Protein AF-A0A652NMR9-F1 (afdb_monomer_lite)

Foldseek 3Di:
DLVVVLVVLVVVLVVLLVVLVVVLVVCPVPPCSVVSVVVSVVVPVVSVVVSVVSVVVVVVVVVVVVVVVVVVVVVVVVVVVVVVVVD

Sequence (87 aa):
MAKALAEEFAKPVQTALTSATTTSGQLAGWSVAGGLGQLGSSWAAPLAALQQRITATATNLDANADAHSHNEQAVAGAWSQQQGAKQ

Secondary structure (DSSP, 8-state):
-HHHHHHHHHHHHHHHHHHHHHHHHHTTTSTHHHHHHHHHHHHHHHHHHHHHHHHHHHHHHHH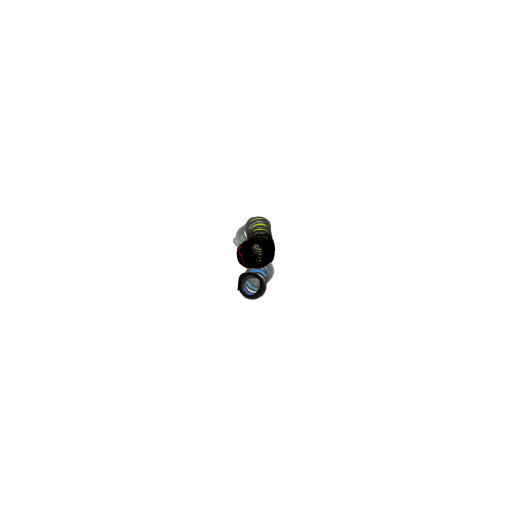HHHHHHHHHHHHHHHHHHHHHTT-

pLDDT: mean 77.16, std 8.53, range [51.62, 92.25]

Structure (mmCIF, N/CA/C/O backbone):
data_AF-A0A652NMR9-F1
#
_entry.id   AF-A0A652NMR9-F1
#
loop_
_atom_site.group_PDB
_atom_site.id
_atom_site.type_symbol
_atom_site.label_atom_id
_atom_site.label_alt_id
_atom_site.label_comp_id
_atom_site.label_asym_id
_atom_site.label_entity_id
_atom_site.label_seq_id
_atom_site.pdbx_PDB_ins_code
_atom_site.Cartn_x
_atom_site.Cartn_y
_atom_site.Cartn_z
_atom_site.occupancy
_atom_site.B_iso_or_equiv
_atom_site.auth_seq_id
_atom_site.auth_comp_id
_atom_site.auth_asym_id
_atom_site.auth_atom_id
_atom_site.pdbx_PDB_model_num
ATOM 1 N N . MET A 1 1 ? 12.750 2.505 -4.990 1.00 59.56 1 MET A N 1
ATOM 2 C CA . MET A 1 1 ? 12.331 3.654 -4.144 1.00 59.56 1 MET A CA 1
ATOM 3 C C . MET A 1 1 ? 10.863 3.564 -3.740 1.00 59.56 1 MET A C 1
ATOM 5 O O . MET A 1 1 ? 10.575 3.561 -2.554 1.00 59.56 1 MET A O 1
ATOM 9 N N . ALA A 1 2 ? 9.929 3.435 -4.683 1.00 56.97 2 ALA A N 1
ATOM 10 C CA . ALA A 1 2 ? 8.502 3.434 -4.356 1.00 56.97 2 ALA A CA 1
ATOM 11 C C . ALA A 1 2 ? 8.026 2.184 -3.581 1.00 56.97 2 ALA A C 1
ATOM 13 O O . ALA A 1 2 ? 7.187 2.306 -2.694 1.00 56.97 2 ALA A O 1
ATOM 14 N N . LYS A 1 3 ? 8.624 1.006 -3.823 1.00 63.06 3 LYS A N 1
ATOM 15 C CA . LYS A 1 3 ? 8.405 -0.194 -2.994 1.00 63.06 3 LYS A CA 1
ATOM 16 C C . LYS A 1 3 ? 8.843 0.004 -1.536 1.00 63.06 3 LYS A C 1
ATOM 18 O O . LYS A 1 3 ? 8.095 -0.342 -0.632 1.00 63.06 3 LYS A O 1
ATOM 23 N N . ALA A 1 4 ? 10.001 0.628 -1.315 1.00 70.88 4 ALA A N 1
ATOM 24 C CA . ALA A 1 4 ? 10.490 0.946 0.028 1.00 70.88 4 ALA A CA 1
ATOM 25 C C . ALA A 1 4 ? 9.549 1.922 0.755 1.00 70.88 4 ALA A C 1
ATOM 27 O O . ALA A 1 4 ? 9.231 1.711 1.916 1.00 70.88 4 ALA A O 1
ATOM 28 N N . LEU A 1 5 ? 9.013 2.919 0.042 1.00 66.25 5 LEU A N 1
ATOM 29 C CA . LEU A 1 5 ? 7.989 3.833 0.564 1.00 66.25 5 LEU A CA 1
ATOM 30 C C . LEU A 1 5 ? 6.681 3.108 0.928 1.00 66.25 5 LEU A C 1
ATOM 32 O O . LEU A 1 5 ? 6.061 3.421 1.941 1.00 66.25 5 LEU A O 1
ATOM 36 N N . ALA A 1 6 ? 6.260 2.126 0.124 1.00 65.69 6 ALA A N 1
ATOM 37 C CA . ALA A 1 6 ? 5.090 1.297 0.420 1.00 65.69 6 ALA A CA 1
ATOM 38 C C . ALA A 1 6 ? 5.294 0.442 1.683 1.00 65.69 6 ALA A C 1
ATOM 40 O O . ALA A 1 6 ? 4.406 0.362 2.532 1.00 65.69 6 ALA A O 1
ATOM 41 N N . GLU A 1 7 ? 6.471 -0.171 1.815 1.00 72.12 7 GLU A N 1
ATOM 42 C CA . GLU A 1 7 ? 6.863 -0.970 2.979 1.00 72.12 7 GLU A CA 1
ATOM 43 C C . GLU A 1 7 ? 6.996 -0.102 4.243 1.00 72.12 7 GLU A C 1
ATOM 45 O O . GLU A 1 7 ? 6.504 -0.488 5.306 1.00 72.12 7 GLU A O 1
ATOM 50 N N . GLU A 1 8 ? 7.561 1.104 4.124 1.00 78.19 8 GLU A N 1
ATOM 51 C CA . GLU A 1 8 ? 7.642 2.083 5.214 1.00 78.19 8 GLU A CA 1
ATOM 52 C C . GLU A 1 8 ? 6.264 2.548 5.690 1.00 78.19 8 GLU A C 1
ATOM 54 O O . GLU A 1 8 ? 6.070 2.703 6.894 1.00 78.19 8 GLU A O 1
ATOM 59 N N . PHE A 1 9 ? 5.291 2.736 4.790 1.00 76.00 9 PHE A N 1
ATOM 60 C CA . PHE A 1 9 ? 3.939 3.183 5.154 1.00 76.00 9 PHE A CA 1
ATOM 61 C C . PHE A 1 9 ? 3.050 2.080 5.739 1.00 76.00 9 PHE A C 1
ATOM 63 O O . PHE A 1 9 ? 2.131 2.382 6.506 1.00 76.00 9 PHE A O 1
ATOM 70 N N . ALA A 1 10 ? 3.313 0.808 5.430 1.00 75.75 10 ALA A N 1
ATOM 71 C CA . ALA A 1 10 ? 2.486 -0.304 5.898 1.00 75.75 10 ALA A CA 1
ATOM 72 C C . ALA A 1 10 ? 2.446 -0.396 7.434 1.00 75.75 10 ALA A C 1
ATOM 74 O O . ALA A 1 10 ? 1.376 -0.521 8.038 1.00 75.75 10 ALA A O 1
ATOM 75 N N . LYS A 1 11 ? 3.608 -0.277 8.086 1.00 79.81 11 LYS A N 1
ATOM 76 C CA . LYS A 1 11 ? 3.738 -0.439 9.542 1.00 79.81 11 LYS A CA 1
ATOM 77 C C . LYS A 1 11 ? 3.060 0.695 10.344 1.00 79.81 11 LYS A C 1
ATOM 79 O O . LYS A 1 11 ? 2.312 0.378 11.274 1.00 79.81 11 LYS A O 1
ATOM 84 N N . PRO A 1 12 ? 3.229 1.990 10.004 1.00 78.44 12 PRO A N 1
ATOM 85 C CA . PRO A 1 12 ? 2.480 3.092 10.609 1.00 78.44 12 PRO A CA 1
ATOM 86 C C . PRO A 1 12 ? 0.963 2.969 10.438 1.00 78.44 12 PRO A C 1
ATOM 88 O O . PRO A 1 12 ? 0.232 3.166 11.407 1.00 78.44 12 PRO A O 1
ATOM 91 N N . VAL A 1 13 ? 0.481 2.592 9.245 1.00 77.25 13 VAL A N 1
ATOM 92 C CA . VAL A 1 13 ? -0.960 2.414 8.978 1.00 77.25 13 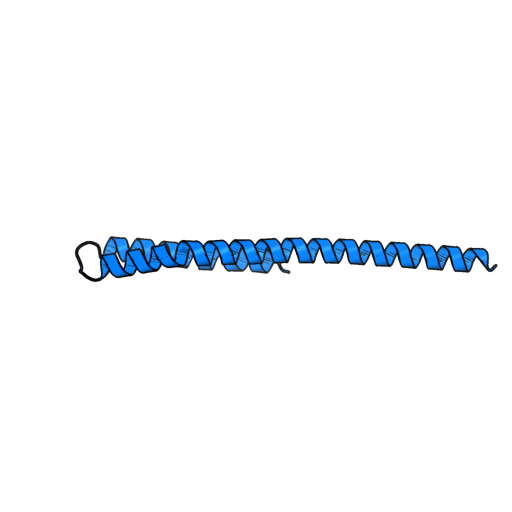VAL A CA 1
ATOM 93 C C . VAL A 1 13 ? -1.545 1.310 9.855 1.00 77.25 13 VAL A C 1
ATOM 95 O O . VAL A 1 13 ? -2.567 1.508 10.515 1.00 77.25 13 VAL A O 1
ATOM 98 N N . GLN A 1 14 ? -0.866 0.165 9.926 1.00 79.31 14 GLN A N 1
ATOM 99 C CA . GLN A 1 14 ? -1.305 -0.945 10.765 1.00 79.31 14 GLN A CA 1
ATOM 100 C C . GLN A 1 14 ? -1.275 -0.586 12.258 1.00 79.31 14 GLN A C 1
ATOM 102 O O . GLN A 1 14 ? -2.178 -0.968 13.006 1.00 79.31 14 GLN A O 1
ATOM 107 N N . THR A 1 15 ? -0.280 0.198 12.684 1.00 82.50 15 THR A N 1
ATOM 108 C CA . THR A 1 15 ? -0.171 0.701 14.062 1.00 82.50 15 THR A CA 1
ATOM 109 C C . THR A 1 15 ? -1.335 1.627 14.400 1.00 82.50 15 THR A C 1
ATOM 111 O O . THR A 1 15 ? -1.954 1.467 15.448 1.00 82.50 15 THR A O 1
ATOM 114 N N . ALA A 1 16 ? -1.685 2.557 13.508 1.00 75.00 16 ALA A N 1
ATOM 115 C CA . ALA A 1 16 ? -2.793 3.485 13.713 1.00 75.00 16 ALA A CA 1
ATOM 116 C C . ALA A 1 16 ? -4.139 2.752 13.857 1.00 75.00 16 ALA A C 1
ATOM 118 O O . ALA A 1 16 ? -4.887 3.019 14.797 1.00 75.00 16 ALA A O 1
ATOM 119 N N . LEU A 1 17 ? -4.413 1.779 12.981 1.00 74.12 17 LEU A N 1
ATOM 120 C CA . LEU A 1 17 ? -5.633 0.964 13.040 1.00 74.12 17 LEU A CA 1
ATOM 121 C C . LEU A 1 17 ? -5.703 0.112 14.312 1.00 74.12 17 LEU A C 1
ATOM 123 O O . LEU A 1 17 ? -6.749 0.044 14.964 1.00 74.12 17 LEU A O 1
ATOM 127 N N . THR A 1 18 ? -4.580 -0.498 14.695 1.00 80.56 18 THR A N 1
ATOM 128 C CA . THR A 1 18 ? -4.491 -1.309 15.915 1.00 80.56 18 THR A CA 1
ATOM 129 C C . THR A 1 18 ? -4.720 -0.449 17.156 1.00 80.56 18 THR A C 1
ATOM 131 O O . THR A 1 18 ? -5.546 -0.796 17.995 1.00 80.56 18 THR A O 1
ATOM 134 N N . SER A 1 19 ? -4.058 0.706 17.257 1.00 77.19 19 SER A N 1
ATOM 135 C CA . SER A 1 19 ? -4.213 1.632 18.385 1.00 77.19 19 SER A CA 1
ATOM 136 C C . SER A 1 19 ? -5.634 2.175 18.500 1.00 77.19 19 SER A C 1
ATOM 138 O O . SER A 1 19 ? -6.170 2.231 19.606 1.00 77.19 19 SER A O 1
ATOM 140 N N . ALA A 1 20 ? -6.272 2.526 17.379 1.00 68.38 20 ALA A N 1
ATOM 141 C CA . ALA A 1 20 ? -7.665 2.968 17.370 1.00 68.38 20 ALA A CA 1
ATOM 142 C C . ALA A 1 20 ? -8.612 1.868 17.881 1.00 68.38 20 ALA A C 1
ATOM 144 O O . ALA A 1 20 ? -9.467 2.131 18.728 1.00 68.38 20 ALA A O 1
ATOM 145 N N . THR A 1 21 ? -8.410 0.627 17.428 1.00 71.94 21 THR A N 1
ATOM 146 C CA . THR A 1 21 ? -9.214 -0.533 17.844 1.00 71.94 21 THR A CA 1
ATOM 147 C C . THR A 1 21 ? -9.026 -0.842 19.331 1.00 71.94 21 THR A C 1
ATOM 149 O O . THR A 1 21 ? -10.005 -0.948 20.069 1.00 71.94 21 THR A O 1
ATOM 152 N N . THR A 1 22 ? -7.777 -0.922 19.798 1.00 78.88 22 THR A N 1
ATOM 153 C CA . THR A 1 22 ? -7.445 -1.187 21.207 1.00 78.88 22 THR A CA 1
ATOM 154 C C . THR A 1 22 ? -8.004 -0.105 22.126 1.00 78.88 22 THR A C 1
ATOM 156 O O . THR A 1 22 ? -8.635 -0.423 23.130 1.00 78.88 22 THR A O 1
ATOM 159 N N . THR A 1 23 ? -7.830 1.169 21.765 1.00 71.06 23 THR A N 1
ATOM 160 C CA . THR A 1 23 ? -8.325 2.300 22.563 1.00 71.06 23 THR A CA 1
ATOM 161 C C . THR A 1 23 ? -9.853 2.301 22.632 1.00 71.06 23 THR A C 1
ATOM 163 O O . THR A 1 23 ? -10.420 2.507 23.701 1.00 71.06 23 THR A O 1
ATOM 166 N N . SER A 1 24 ? -10.537 2.009 21.519 1.00 67.44 24 SER A N 1
ATOM 167 C CA . SER A 1 24 ? -11.997 1.856 21.509 1.00 67.44 24 SER A CA 1
ATOM 168 C C . SER A 1 24 ? -12.460 0.716 22.428 1.00 67.44 24 SER A C 1
ATOM 170 O O . SER A 1 24 ? -13.399 0.909 23.200 1.00 67.44 24 SER A O 1
ATOM 172 N N . GLY A 1 25 ? -11.764 -0.428 22.419 1.00 69.50 25 GLY A N 1
ATOM 173 C CA . GLY A 1 25 ? -12.054 -1.560 23.306 1.00 69.50 25 GLY A CA 1
ATOM 174 C C . GLY A 1 25 ? -11.813 -1.259 24.789 1.00 69.50 25 GLY A C 1
ATOM 175 O O . GLY A 1 25 ? -12.634 -1.619 25.627 1.00 69.50 25 GLY A O 1
ATOM 176 N N . GLN A 1 26 ? -10.731 -0.549 25.123 1.00 76.12 26 GLN A N 1
ATOM 177 C CA . GLN A 1 26 ? -10.420 -0.138 26.501 1.00 76.12 26 GLN A CA 1
ATOM 178 C C . GLN A 1 26 ? -11.418 0.875 27.065 1.00 76.12 26 GLN A C 1
ATOM 180 O O . GLN A 1 26 ? -11.639 0.919 28.272 1.00 76.12 26 GLN A O 1
ATOM 185 N N . LEU A 1 27 ? -12.020 1.688 26.199 1.00 70.81 27 LEU A N 1
ATOM 186 C CA . LEU A 1 27 ? -13.012 2.682 26.592 1.00 70.81 27 LEU A CA 1
ATOM 187 C C . LEU A 1 27 ? -14.440 2.120 26.605 1.00 70.81 27 LEU A C 1
ATOM 189 O O . LEU A 1 27 ? -15.359 2.850 26.970 1.00 70.81 27 LEU A O 1
ATOM 193 N N . ALA A 1 28 ? -14.657 0.853 26.234 1.00 66.56 28 ALA A N 1
ATOM 194 C CA . ALA A 1 28 ? -15.982 0.235 26.222 1.00 66.56 28 ALA A CA 1
ATOM 195 C C . ALA A 1 28 ? -16.717 0.456 27.561 1.00 66.56 28 ALA A C 1
ATOM 197 O O . ALA A 1 28 ? -16.206 0.138 28.632 1.00 66.56 28 ALA A O 1
ATOM 198 N N . GLY A 1 29 ? -17.914 1.052 27.495 1.00 66.75 29 GLY A N 1
ATOM 199 C CA . GLY A 1 29 ? -18.686 1.495 28.667 1.00 66.75 29 GLY A CA 1
ATOM 200 C C . GLY A 1 29 ? -18.642 3.006 28.931 1.00 66.75 29 GLY A C 1
ATOM 201 O O . GLY A 1 29 ? -19.470 3.514 29.682 1.00 66.75 29 GLY A O 1
ATOM 202 N N . TRP A 1 30 ? -17.748 3.744 28.269 1.00 70.88 30 TRP A N 1
ATOM 203 C CA . TRP A 1 30 ? -17.694 5.207 28.288 1.00 70.88 30 TRP A CA 1
ATOM 204 C C . TRP A 1 30 ? -18.370 5.774 27.034 1.00 70.88 30 TRP A C 1
ATOM 206 O O . TRP A 1 30 ? -18.220 5.233 25.938 1.00 70.88 30 TRP A O 1
ATOM 216 N N . SER A 1 31 ? -19.080 6.899 27.164 1.00 73.69 31 SER A N 1
ATOM 217 C CA . SER A 1 31 ? -19.848 7.520 26.066 1.00 73.69 31 SER A CA 1
ATOM 218 C C . SER A 1 31 ? -19.011 7.854 24.817 1.00 73.69 31 SER A C 1
ATOM 220 O O . SER A 1 31 ? -19.541 7.897 23.711 1.00 73.69 31 SER A O 1
ATOM 222 N N . VAL A 1 32 ? -17.695 8.036 24.974 1.00 71.06 32 VAL A N 1
ATOM 223 C CA . VAL A 1 32 ? -16.732 8.333 23.897 1.00 71.06 32 VAL A CA 1
ATOM 224 C C . VAL A 1 32 ? -16.305 7.098 23.086 1.00 71.06 32 VAL A C 1
ATOM 226 O O . VAL A 1 32 ? -15.872 7.238 21.941 1.00 71.06 32 VAL A O 1
ATOM 229 N N . ALA A 1 33 ? -16.454 5.883 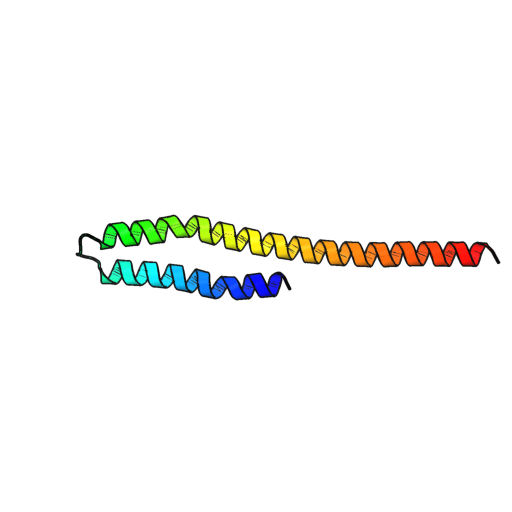23.620 1.00 71.12 33 ALA A N 1
ATOM 230 C CA . ALA A 1 33 ? -15.929 4.666 22.994 1.00 71.12 33 ALA A CA 1
ATOM 231 C C . ALA A 1 33 ? -16.554 4.358 21.630 1.00 71.12 33 ALA A C 1
ATOM 233 O O . ALA A 1 33 ? -15.847 3.959 20.703 1.00 71.12 33 ALA A O 1
ATOM 234 N N . GLY A 1 34 ? -17.864 4.598 21.498 1.00 70.62 34 GLY A N 1
ATOM 235 C CA . GLY A 1 34 ? -18.582 4.448 20.233 1.00 70.62 34 GLY A CA 1
ATOM 236 C C . GLY A 1 34 ? -18.084 5.428 19.170 1.00 70.62 34 GLY A C 1
ATOM 237 O O . GLY A 1 34 ? -17.819 5.025 18.041 1.00 70.62 34 GLY A O 1
ATOM 238 N N . GLY A 1 35 ? -17.858 6.693 19.548 1.00 75.56 35 GLY A N 1
ATOM 239 C CA . GLY A 1 35 ? -17.324 7.719 18.646 1.00 75.56 35 GLY A CA 1
ATOM 240 C C . GLY A 1 35 ? -15.900 7.415 18.173 1.00 75.56 35 GLY A C 1
ATOM 241 O O . GLY A 1 35 ? -15.605 7.549 16.988 1.00 75.56 35 GLY A O 1
ATOM 242 N N . LEU A 1 36 ? -15.031 6.933 19.067 1.00 71.56 36 LEU A N 1
ATOM 243 C CA . LEU A 1 36 ? -13.671 6.512 18.707 1.00 71.56 36 LEU A CA 1
ATOM 244 C C . LEU A 1 36 ? -13.650 5.244 17.850 1.00 71.56 36 LEU A C 1
ATOM 246 O O . LEU A 1 36 ? -12.866 5.166 16.907 1.00 71.56 36 LEU A O 1
ATOM 250 N N . GLY A 1 37 ? -14.524 4.275 18.131 1.00 72.12 37 GLY A N 1
ATOM 251 C CA . GLY A 1 37 ? -14.669 3.077 17.301 1.00 72.12 37 GLY A CA 1
ATOM 252 C C . GLY A 1 37 ? -15.161 3.411 15.892 1.00 72.12 37 GLY A C 1
ATOM 253 O O . GLY A 1 37 ? -14.639 2.892 14.903 1.00 72.12 37 GLY A O 1
ATOM 254 N N . GLN A 1 38 ? -16.112 4.341 15.784 1.00 77.00 38 GLN A N 1
ATOM 255 C CA . GLN A 1 38 ? -16.631 4.820 14.507 1.00 77.00 38 GLN A CA 1
ATOM 256 C C . GLN A 1 38 ? -15.595 5.648 13.737 1.00 77.00 38 GLN A C 1
ATOM 258 O O . GLN A 1 38 ? -15.490 5.494 12.523 1.00 77.00 38 GLN A O 1
ATOM 263 N N . LEU A 1 39 ? -14.780 6.454 14.429 1.00 76.94 39 LEU A N 1
ATOM 264 C CA . LEU A 1 39 ? -13.639 7.158 13.839 1.00 76.94 39 LEU A CA 1
ATOM 265 C C . LEU A 1 39 ? -12.589 6.165 13.314 1.00 76.94 39 LEU A C 1
ATOM 267 O O . LEU A 1 39 ? -12.178 6.254 12.164 1.00 76.94 39 LEU A O 1
ATOM 271 N N . GLY A 1 40 ? -12.180 5.181 14.117 1.00 72.25 40 GLY A N 1
ATOM 272 C CA . GLY A 1 40 ? -11.232 4.152 13.678 1.00 72.25 40 GLY A CA 1
ATOM 273 C C . GLY A 1 40 ? -11.739 3.376 12.458 1.00 72.25 40 GLY A C 1
ATOM 274 O O . GLY A 1 40 ? -11.006 3.181 11.489 1.00 72.25 40 GLY A O 1
ATOM 275 N N . SER A 1 41 ? -13.023 3.011 12.467 1.00 75.56 41 SER A N 1
ATOM 276 C CA . SER A 1 41 ? -13.671 2.313 11.351 1.00 75.56 41 SER A CA 1
ATOM 277 C C . SER A 1 41 ? -13.785 3.187 10.099 1.00 75.56 41 SER A C 1
ATOM 279 O O . SER A 1 41 ? -13.589 2.690 8.990 1.00 75.56 41 SER A O 1
ATOM 281 N N . SER A 1 42 ? -14.056 4.488 10.245 1.00 80.38 42 SER A N 1
ATOM 282 C CA . SER A 1 42 ? -14.176 5.402 9.102 1.00 80.38 42 SER A CA 1
ATOM 283 C C . SER A 1 42 ? -12.837 5.669 8.412 1.00 80.38 42 SER A C 1
ATOM 285 O O . SER A 1 42 ? -12.819 5.899 7.205 1.00 80.38 42 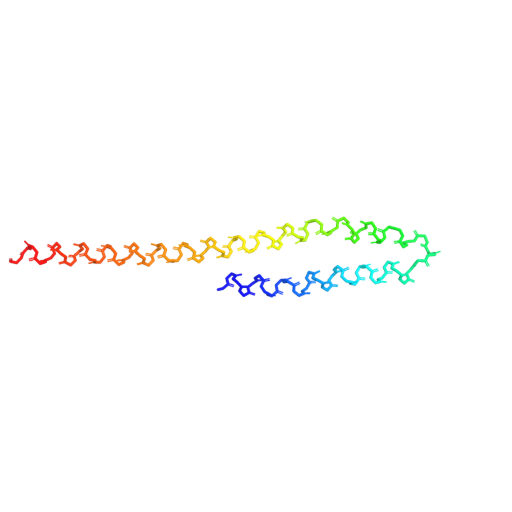SER A O 1
ATOM 287 N N . TRP A 1 43 ? -11.717 5.569 9.137 1.00 77.44 43 TRP A N 1
ATOM 288 C CA . TRP A 1 43 ? -10.368 5.690 8.574 1.00 77.44 43 TRP A CA 1
ATOM 289 C C . TRP A 1 43 ? -9.847 4.411 7.913 1.00 77.44 43 TRP A C 1
ATOM 291 O O . TRP A 1 43 ? -8.932 4.494 7.093 1.00 77.44 43 TRP A O 1
ATOM 301 N N . ALA A 1 44 ? -10.434 3.245 8.196 1.00 76.75 44 ALA A N 1
ATOM 302 C CA . ALA A 1 44 ? -9.968 1.975 7.640 1.00 76.75 44 ALA A CA 1
ATOM 303 C C . ALA A 1 44 ? -9.978 1.957 6.102 1.00 76.75 44 ALA A C 1
ATOM 305 O O . ALA A 1 44 ? -8.962 1.638 5.483 1.00 76.75 44 ALA A O 1
ATOM 306 N N . ALA A 1 45 ? -11.088 2.355 5.475 1.00 78.88 45 ALA A N 1
ATOM 307 C CA . ALA A 1 45 ? -11.198 2.370 4.016 1.00 78.88 45 ALA A CA 1
ATOM 308 C C . ALA A 1 45 ? -10.271 3.412 3.342 1.00 78.88 45 ALA A C 1
ATOM 310 O O . ALA A 1 45 ? -9.548 3.035 2.417 1.00 78.88 45 ALA A O 1
ATOM 311 N N . PRO A 1 46 ? -10.199 4.681 3.797 1.00 81.06 46 PRO A N 1
ATOM 312 C CA . PRO A 1 46 ? -9.227 5.652 3.289 1.00 81.06 46 PRO A CA 1
ATOM 313 C C . PRO A 1 46 ? -7.768 5.196 3.408 1.00 81.06 46 PRO A C 1
ATOM 315 O O . PRO A 1 46 ? -6.996 5.375 2.467 1.00 81.06 46 PRO A O 1
ATOM 318 N N . LEU A 1 47 ? -7.381 4.586 4.535 1.00 76.12 47 LEU A N 1
ATOM 319 C CA . LEU A 1 47 ? -6.016 4.095 4.745 1.00 76.12 47 LEU A CA 1
ATOM 320 C C . LEU A 1 47 ? -5.689 2.903 3.836 1.00 76.12 47 LEU A C 1
ATOM 322 O O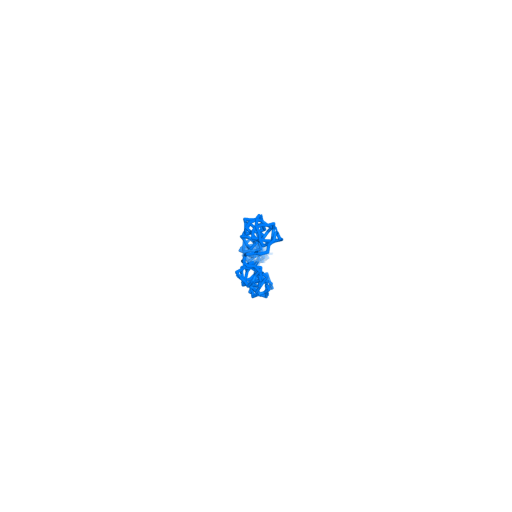 . LEU A 1 47 ? -4.603 2.859 3.257 1.00 76.12 47 LEU A O 1
ATOM 326 N N . ALA A 1 48 ? -6.636 1.982 3.640 1.00 76.94 48 ALA A N 1
ATOM 327 C CA . ALA A 1 48 ? -6.484 0.887 2.684 1.00 76.94 48 ALA A CA 1
ATOM 328 C C . ALA A 1 48 ? -6.350 1.405 1.239 1.00 76.94 48 ALA A C 1
ATOM 330 O O . ALA A 1 48 ? -5.479 0.956 0.492 1.00 76.94 48 ALA A O 1
ATOM 331 N N . ALA A 1 49 ? -7.156 2.398 0.853 1.00 80.62 49 ALA A N 1
ATOM 332 C CA . ALA A 1 49 ? -7.068 3.028 -0.464 1.00 80.62 49 ALA A CA 1
ATOM 333 C C . ALA A 1 49 ? -5.730 3.762 -0.669 1.00 80.62 49 ALA A C 1
ATOM 335 O O . ALA A 1 49 ? -5.145 3.704 -1.753 1.00 80.62 49 ALA A O 1
ATOM 336 N N . LEU A 1 50 ? -5.212 4.426 0.370 1.00 78.88 50 LEU A N 1
ATOM 337 C CA . LEU A 1 50 ? -3.887 5.047 0.341 1.00 78.88 50 LEU A CA 1
ATOM 338 C C . LEU A 1 50 ? -2.792 3.999 0.114 1.00 78.88 50 LEU A C 1
ATOM 340 O O . LEU A 1 50 ? -1.965 4.175 -0.779 1.00 78.88 50 LEU A O 1
ATOM 344 N N . GLN A 1 51 ? -2.822 2.896 0.867 1.00 76.50 51 GLN A N 1
ATOM 345 C CA . GLN A 1 51 ? -1.881 1.789 0.699 1.00 76.50 51 GLN A CA 1
ATOM 346 C C . GLN A 1 51 ? -1.912 1.249 -0.739 1.00 76.50 51 GLN A C 1
ATOM 348 O O . GLN A 1 51 ? -0.866 1.150 -1.380 1.00 76.50 51 GLN A O 1
ATOM 353 N N . GLN A 1 52 ? -3.106 0.984 -1.284 1.00 80.31 52 GLN A N 1
ATOM 354 C CA . GLN A 1 52 ? -3.275 0.520 -2.665 1.00 80.31 52 GLN A CA 1
ATOM 355 C C . GLN A 1 52 ? -2.699 1.503 -3.691 1.00 80.31 52 GLN A C 1
ATOM 357 O O . GLN A 1 52 ? -2.000 1.083 -4.614 1.00 80.31 52 GLN A O 1
ATOM 362 N N . ARG A 1 53 ? -2.947 2.812 -3.536 1.00 80.62 53 ARG A N 1
ATOM 363 C CA . ARG A 1 53 ? -2.404 3.833 -4.450 1.00 80.62 53 ARG A CA 1
ATOM 364 C C . ARG A 1 53 ? -0.882 3.893 -4.406 1.00 80.62 53 ARG A C 1
ATOM 366 O O . ARG A 1 53 ? -0.266 4.048 -5.461 1.00 80.62 53 ARG A O 1
ATOM 373 N N . ILE A 1 54 ? -0.275 3.761 -3.227 1.00 78.31 54 ILE A N 1
ATOM 374 C CA . ILE A 1 54 ? 1.187 3.749 -3.086 1.00 78.31 54 ILE A CA 1
ATOM 375 C C . ILE A 1 54 ? 1.770 2.519 -3.793 1.00 78.31 54 ILE A C 1
ATOM 377 O O . ILE A 1 54 ? 2.693 2.662 -4.593 1.00 78.31 54 ILE A O 1
ATOM 381 N N . THR A 1 55 ? 1.191 1.333 -3.580 1.00 78.12 55 THR A N 1
ATOM 382 C CA . THR A 1 55 ? 1.616 0.105 -4.269 1.00 78.12 55 THR A CA 1
ATOM 383 C C . THR A 1 55 ? 1.479 0.225 -5.787 1.00 78.12 55 THR A C 1
ATOM 385 O O . THR A 1 55 ? 2.437 -0.053 -6.502 1.00 78.12 55 THR A O 1
ATOM 388 N N . ALA A 1 56 ? 0.338 0.704 -6.290 1.00 80.75 56 ALA A N 1
ATOM 389 C CA . ALA A 1 56 ? 0.125 0.886 -7.727 1.00 80.75 56 ALA A CA 1
ATOM 390 C C . ALA A 1 56 ? 1.109 1.897 -8.337 1.00 80.75 56 ALA A C 1
ATOM 392 O O . ALA A 1 56 ? 1.660 1.668 -9.411 1.00 80.75 56 ALA A O 1
ATOM 393 N N . THR A 1 57 ? 1.378 2.999 -7.630 1.00 79.94 57 THR A N 1
ATOM 394 C CA . THR A 1 57 ? 2.378 3.992 -8.051 1.00 79.94 57 THR A CA 1
ATOM 395 C C . THR A 1 57 ? 3.767 3.366 -8.127 1.00 79.94 57 THR A C 1
ATOM 397 O O . THR A 1 57 ? 4.496 3.630 -9.079 1.00 79.94 57 THR A O 1
ATOM 400 N N . ALA A 1 58 ? 4.123 2.507 -7.169 1.00 76.00 58 ALA A N 1
ATOM 401 C CA . ALA A 1 58 ? 5.397 1.804 -7.191 1.00 76.00 58 ALA A CA 1
ATOM 402 C C . ALA A 1 58 ? 5.531 0.882 -8.401 1.00 76.00 58 ALA A C 1
ATOM 404 O O . ALA A 1 58 ? 6.506 0.997 -9.136 1.00 76.00 58 ALA A O 1
ATOM 405 N N . THR A 1 59 ? 4.522 0.049 -8.656 1.00 83.00 59 THR A N 1
ATOM 406 C CA . THR A 1 59 ? 4.493 -0.832 -9.829 1.00 83.00 59 THR A CA 1
ATOM 407 C C . THR A 1 59 ? 4.604 -0.047 -11.136 1.00 83.00 59 THR A C 1
ATOM 409 O O . THR A 1 59 ? 5.361 -0.436 -12.020 1.00 83.00 59 THR A O 1
ATOM 412 N N . ASN A 1 60 ? 3.899 1.081 -11.253 1.00 81.19 60 ASN A N 1
ATOM 413 C CA . ASN A 1 60 ? 3.952 1.914 -12.454 1.00 81.19 60 ASN A CA 1
ATOM 414 C C . ASN A 1 60 ? 5.323 2.576 -12.651 1.00 81.19 60 ASN A C 1
ATOM 416 O O . ASN A 1 60 ? 5.770 2.726 -13.784 1.00 81.19 60 ASN A O 1
ATOM 420 N N . LEU A 1 61 ? 5.989 2.986 -11.567 1.00 82.81 61 LEU A N 1
ATOM 421 C CA . LEU A 1 61 ? 7.336 3.552 -11.638 1.00 82.81 61 LEU A CA 1
ATOM 422 C C . LEU A 1 61 ? 8.366 2.507 -12.066 1.00 82.81 61 LEU A C 1
ATOM 424 O O . LEU A 1 61 ? 9.186 2.811 -12.929 1.00 82.81 61 LEU A O 1
ATOM 428 N N . ASP A 1 62 ? 8.294 1.295 -11.513 1.00 83.88 62 ASP A N 1
ATOM 429 C CA . ASP A 1 62 ? 9.184 0.196 -11.901 1.00 83.88 62 ASP A CA 1
ATOM 430 C C . ASP A 1 62 ? 8.970 -0.168 -13.383 1.00 83.88 62 ASP A C 1
ATOM 432 O O . ASP A 1 62 ? 9.924 -0.195 -14.157 1.00 83.88 62 ASP A O 1
ATOM 436 N N . ALA A 1 63 ? 7.714 -0.300 -13.826 1.00 85.62 63 ALA A N 1
ATOM 437 C CA . ALA A 1 63 ? 7.392 -0.563 -15.231 1.00 85.62 63 ALA A CA 1
ATOM 438 C C . ALA A 1 63 ? 7.876 0.552 -16.178 1.00 85.62 63 ALA A C 1
ATOM 440 O O . ALA A 1 63 ? 8.365 0.275 -17.274 1.00 85.62 63 ALA A O 1
ATOM 441 N N . ASN A 1 64 ? 7.762 1.819 -15.765 1.00 83.94 64 ASN A N 1
ATOM 442 C CA . ASN A 1 64 ? 8.275 2.944 -16.546 1.00 83.94 64 ASN A CA 1
ATOM 443 C C . ASN A 1 64 ? 9.803 2.937 -16.633 1.00 83.94 64 ASN A C 1
ATOM 445 O O . ASN A 1 64 ? 10.338 3.277 -17.686 1.00 83.94 64 ASN A O 1
ATOM 449 N N . ALA A 1 65 ? 10.505 2.565 -15.561 1.00 85.50 65 ALA A N 1
ATOM 450 C CA . ALA A 1 65 ? 11.960 2.456 -15.573 1.00 85.50 65 ALA A CA 1
ATOM 451 C C . ALA A 1 65 ? 12.429 1.344 -16.523 1.00 85.50 65 ALA A C 1
ATOM 453 O O . ALA A 1 65 ? 13.319 1.580 -17.342 1.00 85.50 65 ALA A O 1
ATOM 454 N N . ASP A 1 66 ? 11.777 0.179 -16.484 1.00 89.88 66 ASP A N 1
ATOM 455 C CA . ASP A 1 66 ? 12.064 -0.934 -17.394 1.00 89.88 66 ASP A CA 1
ATOM 456 C C . ASP A 1 66 ? 11.809 -0.536 -18.853 1.00 89.88 66 ASP A C 1
ATOM 458 O O . ASP A 1 66 ? 12.672 -0.708 -19.717 1.00 89.88 66 ASP A O 1
ATOM 462 N N . ALA A 1 67 ? 10.654 0.075 -19.136 1.00 89.75 67 ALA A N 1
ATOM 463 C CA . ALA A 1 67 ? 10.323 0.564 -20.472 1.00 89.75 67 ALA A CA 1
ATOM 464 C C . ALA A 1 67 ? 11.312 1.635 -20.959 1.00 89.75 67 ALA A C 1
ATOM 466 O O . ALA A 1 67 ? 11.690 1.643 -22.132 1.00 89.75 67 ALA A O 1
ATOM 467 N N . HIS A 1 68 ? 11.755 2.526 -20.068 1.00 90.81 68 HIS A N 1
ATOM 468 C CA . HIS A 1 68 ? 12.757 3.534 -20.390 1.00 90.81 68 HIS A CA 1
ATOM 469 C C . HIS A 1 68 ? 14.094 2.887 -20.762 1.00 90.81 68 HIS A C 1
ATOM 471 O O . HIS A 1 68 ? 14.628 3.192 -21.825 1.00 90.81 68 HIS A O 1
ATOM 477 N N . SER A 1 69 ? 14.577 1.932 -19.962 1.00 90.00 69 SER A N 1
ATOM 478 C CA . SER A 1 69 ? 15.825 1.214 -20.246 1.00 90.00 69 SER A CA 1
ATOM 479 C C . SER A 1 69 ? 15.761 0.443 -21.568 1.00 90.00 69 SER A C 1
ATOM 481 O O . SER A 1 69 ? 16.691 0.501 -22.375 1.00 90.00 69 SER A O 1
ATOM 483 N N . HIS A 1 70 ? 14.637 -0.222 -21.847 1.00 89.50 70 HIS A N 1
ATOM 484 C CA . HIS A 1 70 ? 14.424 -0.891 -23.129 1.00 89.50 70 HIS A CA 1
ATOM 485 C C . HIS A 1 70 ? 14.429 0.085 -24.309 1.00 89.50 70 HIS A C 1
ATOM 487 O O . HIS A 1 70 ? 15.049 -0.198 -25.336 1.00 89.50 70 HIS A O 1
ATOM 493 N N . ASN A 1 71 ? 13.784 1.244 -24.166 1.00 92.25 71 ASN A N 1
ATOM 494 C CA . ASN A 1 71 ? 13.797 2.275 -25.199 1.00 92.25 71 ASN A CA 1
ATOM 495 C C . ASN A 1 71 ? 15.208 2.826 -25.434 1.00 92.25 71 ASN A C 1
ATOM 497 O O . ASN A 1 71 ? 15.607 2.977 -26.587 1.00 92.25 71 ASN A O 1
ATOM 501 N N . GLU A 1 72 ? 15.984 3.079 -24.378 1.00 91.38 72 GLU A N 1
ATOM 502 C CA . GLU A 1 72 ? 17.380 3.515 -24.501 1.00 91.38 72 GLU A CA 1
ATOM 503 C C . GLU A 1 72 ? 18.228 2.493 -25.268 1.00 91.38 72 GLU A C 1
ATOM 505 O O . GLU A 1 72 ? 18.959 2.863 -26.189 1.00 91.38 72 GLU A O 1
ATOM 510 N N . GLN A 1 73 ? 18.087 1.201 -24.955 1.00 90.19 73 GLN A N 1
ATOM 511 C CA . GLN A 1 73 ? 18.790 0.122 -25.656 1.00 90.19 73 GLN A CA 1
ATOM 512 C C . GLN A 1 73 ? 18.382 0.023 -27.129 1.00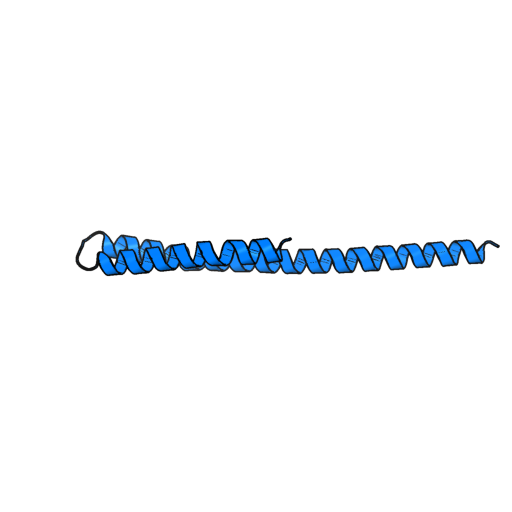 90.19 73 GLN A C 1
ATOM 514 O O . GLN A 1 73 ? 19.242 -0.110 -28.001 1.00 90.19 73 GLN A O 1
ATOM 519 N N . ALA A 1 74 ? 17.082 0.112 -27.424 1.00 90.12 74 ALA A N 1
ATOM 520 C CA . ALA A 1 74 ? 16.573 0.065 -28.791 1.00 90.12 74 ALA A CA 1
ATOM 521 C C . ALA A 1 74 ? 17.090 1.246 -29.625 1.00 90.12 74 ALA A C 1
ATOM 523 O O . ALA A 1 74 ? 17.553 1.062 -30.753 1.00 90.12 74 ALA A O 1
ATOM 524 N N . VAL A 1 75 ? 17.074 2.451 -29.047 1.00 90.81 75 VAL A N 1
ATOM 525 C CA . VAL A 1 75 ? 17.621 3.658 -29.674 1.00 90.81 75 VAL A CA 1
ATOM 526 C C . VAL A 1 75 ? 19.123 3.498 -29.910 1.00 90.81 75 VAL A C 1
ATOM 528 O O . VAL A 1 75 ? 19.580 3.698 -31.034 1.00 90.81 75 VAL A O 1
ATOM 531 N N . ALA A 1 76 ? 19.894 3.077 -28.903 1.00 89.12 76 ALA A N 1
ATOM 532 C CA . ALA A 1 76 ? 21.332 2.844 -29.043 1.00 89.12 76 ALA A CA 1
ATOM 533 C C . ALA A 1 76 ? 21.656 1.812 -30.142 1.00 89.12 76 ALA A C 1
ATOM 535 O O . ALA A 1 76 ? 22.560 2.032 -30.953 1.00 89.12 76 ALA A O 1
ATOM 536 N N . GLY A 1 77 ? 20.884 0.723 -30.219 1.00 89.06 77 GLY A N 1
ATOM 537 C CA . GLY A 1 77 ? 21.005 -0.289 -31.269 1.00 89.06 77 GLY A CA 1
ATOM 538 C C . GLY A 1 77 ? 20.749 0.274 -32.669 1.00 89.06 77 GLY A C 1
ATOM 539 O O . GLY A 1 77 ? 21.547 0.042 -33.580 1.00 89.06 77 GLY A O 1
ATOM 540 N N . ALA A 1 78 ? 19.692 1.074 -32.837 1.00 90.44 78 ALA A N 1
ATOM 541 C CA . ALA A 1 78 ? 19.381 1.724 -34.110 1.00 90.44 78 ALA A CA 1
ATOM 542 C C . ALA A 1 78 ? 20.499 2.684 -34.558 1.00 90.44 78 ALA A C 1
ATOM 544 O O . ALA A 1 78 ? 20.918 2.654 -35.718 1.00 90.44 78 ALA A O 1
ATOM 545 N N . TRP A 1 79 ? 21.044 3.487 -33.636 1.00 84.56 79 TRP A N 1
ATOM 546 C CA . TRP A 1 79 ? 22.175 4.375 -33.925 1.00 84.56 79 TRP A CA 1
ATOM 547 C C . TRP A 1 79 ? 23.443 3.609 -34.318 1.00 84.56 79 TRP A C 1
ATOM 549 O O . TRP A 1 79 ? 24.151 4.036 -35.231 1.00 84.56 79 TRP A O 1
ATOM 559 N N . SER A 1 80 ? 23.733 2.481 -33.663 1.00 85.25 80 SER A N 1
ATOM 560 C CA . SER A 1 80 ? 24.879 1.628 -34.003 1.00 85.25 80 SER A CA 1
ATOM 561 C C . SER A 1 80 ? 24.754 1.043 -35.416 1.00 85.25 80 SER A C 1
ATOM 563 O O . SER A 1 80 ? 25.692 1.143 -36.209 1.00 85.25 80 SER A O 1
ATOM 565 N N . GLN A 1 81 ? 23.575 0.525 -35.777 1.00 82.88 81 GLN A N 1
ATOM 566 C CA . GLN A 1 81 ? 23.307 0.012 -37.125 1.00 82.88 81 GLN A CA 1
ATOM 567 C C . GLN A 1 81 ? 23.424 1.105 -38.195 1.00 82.88 81 GLN A C 1
ATOM 569 O O . GLN A 1 81 ? 24.016 0.883 -39.252 1.00 82.88 81 GLN A O 1
ATOM 574 N N . GLN A 1 82 ? 22.908 2.305 -37.918 1.00 79.69 82 GLN A N 1
ATOM 575 C CA . GLN A 1 82 ? 22.959 3.419 -38.863 1.00 79.69 82 GLN A CA 1
ATOM 576 C C . GLN A 1 82 ? 24.387 3.942 -39.096 1.00 79.69 82 GLN A C 1
ATOM 578 O O . GLN A 1 82 ? 24.687 4.420 -40.189 1.00 79.69 82 GLN A O 1
ATOM 583 N N . GLN A 1 83 ? 25.270 3.860 -38.096 1.00 72.62 83 GLN A N 1
ATOM 584 C CA . GLN A 1 83 ? 26.687 4.211 -38.249 1.00 72.62 83 GLN A CA 1
ATOM 585 C C . GLN A 1 83 ? 27.469 3.146 -39.027 1.00 72.62 83 GLN A C 1
ATOM 587 O O . GLN A 1 83 ? 28.274 3.505 -39.881 1.00 72.62 83 GLN A O 1
ATOM 592 N N . GLY A 1 84 ? 27.197 1.857 -38.796 1.00 65.00 84 GLY A N 1
ATOM 593 C CA . GLY A 1 84 ? 27.814 0.762 -39.555 1.00 65.00 84 GLY A CA 1
ATOM 594 C C . GLY A 1 84 ? 27.406 0.729 -41.033 1.00 65.00 84 GLY A C 1
ATOM 595 O O . GLY A 1 84 ? 28.211 0.368 -41.878 1.00 65.00 84 GLY A O 1
ATOM 596 N N . ALA A 1 85 ? 26.188 1.168 -41.365 1.00 61.66 85 ALA A N 1
ATOM 597 C CA . ALA A 1 85 ? 25.702 1.255 -42.746 1.00 61.66 85 ALA A CA 1
ATOM 598 C C . ALA A 1 85 ? 26.257 2.455 -43.548 1.00 61.66 85 ALA A C 1
ATOM 600 O O . ALA A 1 85 ? 25.978 2.573 -44.739 1.00 61.66 85 ALA A O 1
ATOM 601 N N . LYS A 1 86 ? 26.988 3.375 -42.901 1.00 58.44 86 LYS A N 1
ATOM 602 C CA . LYS A 1 86 ? 27.598 4.562 -43.530 1.00 58.44 86 LYS A CA 1
ATOM 603 C C . LYS A 1 86 ? 29.114 4.427 -43.760 1.00 58.44 86 LYS A C 1
ATOM 605 O O . LYS A 1 86 ? 29.729 5.425 -44.135 1.00 58.44 86 LYS A O 1
ATOM 610 N N . GLN A 1 87 ? 29.701 3.251 -43.520 1.00 51.62 87 GLN A N 1
ATOM 611 C CA . GLN A 1 87 ? 31.111 2.943 -43.806 1.00 51.62 87 GLN A CA 1
ATOM 612 C C . GLN A 1 87 ? 31.260 2.073 -45.051 1.00 51.62 87 GLN A C 1
ATOM 614 O O . GLN A 1 87 ? 30.392 1.199 -45.262 1.00 51.62 87 GLN A O 1
#

Radius of gyration: 24.45 Å; chains: 1; bounding box: 51×10×72 Å